Protein AF-A0A9E3BKB2-F1 (afdb_monomer_lite)

Sequence (103 aa):
MSTPHVSACSRCAAETPEGKLDPTGWCDACRAELIPRANVWGWVACVAVALLYLGWMVWAGMFGHLFMMAWVVLGVGLAFLALKVARRVAFEVLRARAMSPRR

pLDDT: mean 77.02, std 10.19, range [42.0, 92.19]

Radius of gyration: 21.05 Å; chains: 1; bounding box: 48×20×70 Å

Structure (mmCIF, N/CA/C/O backbone):
data_AF-A0A9E3BKB2-F1
#
_entry.id   AF-A0A9E3BKB2-F1
#
loop_
_atom_site.group_PDB
_atom_site.id
_atom_site.type_symbol
_atom_site.label_atom_id
_atom_site.label_alt_id
_atom_site.label_comp_id
_atom_site.label_asym_id
_atom_site.label_entity_id
_atom_site.label_seq_id
_atom_site.pdbx_PDB_ins_code
_atom_site.Cartn_x
_atom_site.Cartn_y
_atom_site.Cartn_z
_atom_site.occupancy
_atom_site.B_iso_or_equiv
_atom_site.auth_seq_id
_atom_site.auth_comp_id
_atom_site.auth_asym_id
_atom_site.auth_atom_id
_atom_site.pdbx_PDB_model_num
ATOM 1 N N . MET A 1 1 ? -12.769 -2.828 47.720 1.00 49.00 1 MET A N 1
ATOM 2 C CA . MET A 1 1 ? -12.846 -3.355 46.341 1.00 49.00 1 MET A CA 1
ATOM 3 C C . MET A 1 1 ? -13.560 -2.318 45.499 1.00 49.00 1 MET A C 1
ATOM 5 O O . MET A 1 1 ? -14.767 -2.181 45.624 1.00 49.00 1 MET A O 1
ATOM 9 N N . SER A 1 2 ? -12.816 -1.515 44.745 1.00 54.91 2 SER A N 1
ATOM 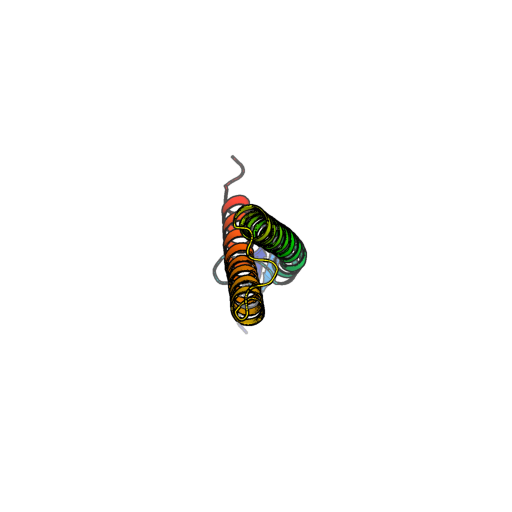10 C CA . SER A 1 2 ? -13.376 -0.588 43.760 1.00 54.91 2 SER A CA 1
ATOM 11 C C . SER A 1 2 ? -13.957 -1.416 42.615 1.00 54.91 2 SER A C 1
ATOM 13 O O . SER A 1 2 ? -13.253 -2.228 42.015 1.00 54.91 2 SER A O 1
ATOM 15 N N . THR A 1 3 ? -15.254 -1.271 42.357 1.00 62.84 3 THR A N 1
ATOM 16 C CA . THR A 1 3 ? -15.906 -1.874 41.193 1.00 62.84 3 THR A CA 1
ATOM 17 C C . THR A 1 3 ? -15.218 -1.361 39.927 1.00 62.84 3 THR A C 1
ATOM 19 O O . THR A 1 3 ? -15.018 -0.149 39.821 1.00 62.84 3 THR A O 1
ATOM 22 N N . PRO A 1 4 ? -14.825 -2.233 38.983 1.00 69.75 4 PRO A N 1
ATOM 23 C CA . PRO A 1 4 ? -14.230 -1.782 37.734 1.00 69.75 4 PRO A CA 1
ATOM 24 C C . PRO A 1 4 ? -15.222 -0.870 37.005 1.00 69.75 4 PRO A C 1
ATOM 26 O O . PRO A 1 4 ? -16.365 -1.261 36.777 1.00 69.75 4 PRO A O 1
ATOM 29 N N . HIS A 1 5 ? -14.792 0.347 36.669 1.00 75.94 5 HIS A N 1
ATOM 30 C CA . HIS A 1 5 ? -15.589 1.260 35.859 1.00 75.94 5 HIS A CA 1
ATOM 31 C C . HIS A 1 5 ? -15.748 0.666 34.454 1.00 75.94 5 HIS A C 1
ATOM 33 O O . HIS A 1 5 ? -14.775 0.277 33.796 1.00 75.94 5 HIS A O 1
ATOM 39 N N . VAL A 1 6 ? -17.004 0.522 34.037 1.00 78.75 6 VAL A N 1
ATOM 40 C CA . VAL A 1 6 ? -17.394 -0.038 32.744 1.00 78.75 6 VAL A CA 1
ATOM 41 C C . VAL A 1 6 ? -17.889 1.118 31.890 1.00 78.75 6 VAL A C 1
ATOM 43 O O . VAL A 1 6 ? -18.743 1.885 32.331 1.00 78.75 6 VAL A O 1
ATOM 46 N N . SER A 1 7 ? -17.345 1.260 30.687 1.00 78.12 7 SER A N 1
ATOM 47 C CA . SER A 1 7 ? -17.744 2.297 29.740 1.00 78.12 7 SER A CA 1
ATOM 48 C C . SER A 1 7 ? -18.210 1.671 28.429 1.00 78.12 7 SER A C 1
ATOM 50 O O . SER A 1 7 ? -17.766 0.597 28.013 1.00 78.12 7 SER A O 1
ATOM 52 N N . ALA A 1 8 ? -19.182 2.319 27.789 1.00 78.38 8 ALA A N 1
ATOM 53 C CA . ALA A 1 8 ? -19.731 1.847 26.529 1.00 78.38 8 ALA A CA 1
ATOM 54 C C . ALA A 1 8 ? -18.788 2.207 25.376 1.00 78.38 8 ALA A C 1
ATOM 56 O O . ALA A 1 8 ? -18.360 3.354 25.231 1.00 78.38 8 ALA A O 1
ATOM 57 N N . CYS A 1 9 ? -18.492 1.236 24.513 1.00 79.06 9 CYS A 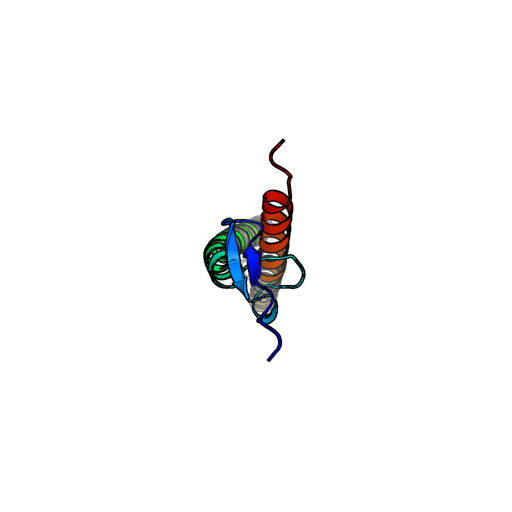N 1
ATOM 58 C CA . CYS A 1 9 ? -17.737 1.493 23.295 1.00 79.06 9 CYS A CA 1
ATOM 59 C C . CYS A 1 9 ? -18.518 2.453 22.385 1.00 79.06 9 CYS A C 1
ATOM 61 O O . CYS A 1 9 ? -19.648 2.169 21.994 1.00 79.06 9 CYS A O 1
ATOM 63 N N . SER A 1 10 ? -17.882 3.541 21.954 1.00 73.94 10 SER A N 1
ATOM 64 C CA . SER A 1 10 ? -18.503 4.595 21.130 1.00 73.94 10 SER A CA 1
ATOM 65 C C . SER A 1 10 ? -19.118 4.106 19.808 1.00 73.94 10 SER A C 1
ATOM 67 O O . SER A 1 10 ? -20.011 4.750 19.264 1.00 73.94 10 SER A O 1
ATOM 69 N N . ARG A 1 11 ? -18.660 2.961 19.284 1.00 72.62 11 ARG A N 1
ATOM 70 C CA . ARG A 1 11 ? -19.136 2.395 18.013 1.00 72.62 11 ARG A CA 1
ATOM 71 C C . ARG A 1 11 ? -20.240 1.341 18.142 1.00 72.62 11 ARG A C 1
ATOM 73 O O . ARG A 1 11 ? -21.201 1.391 17.382 1.00 72.62 11 ARG A O 1
ATOM 80 N N . CYS A 1 12 ? -20.077 0.359 19.028 1.00 77.62 12 CYS A N 1
ATOM 81 C CA . CYS A 1 12 ? -21.017 -0.760 19.180 1.00 77.62 12 CYS A CA 1
ATOM 82 C C . CYS A 1 12 ? -21.895 -0.662 20.432 1.00 77.62 12 CYS A C 1
ATOM 84 O O . CYS A 1 12 ? -22.730 -1.535 20.635 1.00 77.62 12 CYS A O 1
ATOM 86 N N . ALA A 1 13 ? -21.689 0.363 21.267 1.00 77.75 13 ALA A N 1
ATOM 87 C CA . ALA A 1 13 ? -22.336 0.551 22.565 1.00 77.75 13 ALA A CA 1
ATOM 88 C C . ALA A 1 13 ? -22.161 -0.624 23.550 1.00 77.75 13 ALA A C 1
ATOM 90 O O . ALA A 1 13 ? -22.824 -0.660 24.580 1.00 77.75 13 ALA A O 1
ATOM 91 N N . ALA A 1 14 ? -21.256 -1.569 23.268 1.00 80.81 14 ALA A N 1
ATOM 92 C CA . ALA A 1 14 ? -20.981 -2.683 24.163 1.00 80.81 14 ALA A CA 1
ATOM 93 C C . ALA A 1 14 ? -20.272 -2.193 25.431 1.00 80.81 14 ALA A C 1
ATOM 95 O O . ALA A 1 14 ? -19.297 -1.436 25.355 1.00 80.81 14 ALA A O 1
ATOM 96 N N . GLU A 1 15 ? -20.745 -2.654 26.584 1.00 80.94 15 GLU A N 1
ATOM 97 C CA . GLU A 1 15 ? -20.124 -2.404 27.880 1.00 80.94 15 GLU A CA 1
ATOM 98 C C . GLU A 1 15 ? -18.774 -3.121 27.944 1.00 80.94 15 GLU A C 1
ATOM 100 O O . GLU A 1 15 ? -18.689 -4.348 27.863 1.00 80.94 15 GLU A O 1
ATOM 105 N N . THR A 1 16 ? -17.693 -2.350 28.043 1.00 79.44 16 THR A N 1
ATOM 106 C CA . THR A 1 16 ? -16.336 -2.891 28.156 1.00 79.44 16 THR A CA 1
ATOM 107 C C . THR A 1 16 ? -15.625 -2.234 29.345 1.00 79.44 16 THR A C 1
ATOM 109 O O . THR A 1 16 ? -15.875 -1.066 29.640 1.00 79.44 16 THR A O 1
ATOM 112 N N . PRO A 1 17 ? -14.767 -2.962 30.085 1.00 79.44 17 PRO A N 1
ATOM 113 C CA . PRO A 1 17 ? -14.027 -2.362 31.189 1.00 79.44 17 PRO A CA 1
ATOM 114 C C . PRO A 1 17 ? -13.113 -1.262 30.647 1.00 79.44 17 PRO A C 1
ATOM 116 O O . PRO A 1 17 ? -12.438 -1.493 29.645 1.00 79.44 17 PRO A O 1
ATOM 119 N N . GLU A 1 18 ? -13.047 -0.109 31.318 1.00 74.81 18 GLU A N 1
ATOM 120 C CA . GLU A 1 18 ? -12.293 1.068 30.846 1.00 74.81 18 GLU A CA 1
ATOM 121 C C . GLU A 1 18 ? -10.844 0.757 30.452 1.00 74.81 18 GLU A C 1
ATOM 123 O O . GLU A 1 18 ? -10.359 1.257 29.443 1.00 74.81 18 GLU A O 1
ATOM 128 N N . GLY A 1 19 ? -10.173 -0.147 31.174 1.00 75.38 19 GLY A N 1
ATOM 129 C CA . GLY A 1 19 ? -8.801 -0.563 30.859 1.00 75.38 19 GLY A CA 1
ATOM 130 C C . GLY A 1 19 ? -8.630 -1.329 29.537 1.00 75.38 19 GLY A C 1
ATOM 131 O O . GLY A 1 19 ? -7.500 -1.579 29.132 1.00 75.38 19 GLY A O 1
ATOM 132 N N . LYS A 1 20 ? -9.725 -1.724 28.875 1.00 75.56 20 LYS A N 1
ATOM 133 C CA . LYS A 1 20 ? -9.735 -2.380 27.555 1.00 75.56 20 LYS A CA 1
ATOM 134 C C . LYS A 1 20 ? -10.252 -1.478 26.433 1.00 75.56 20 LYS A C 1
ATOM 136 O O . LYS A 1 20 ? -10.381 -1.941 25.2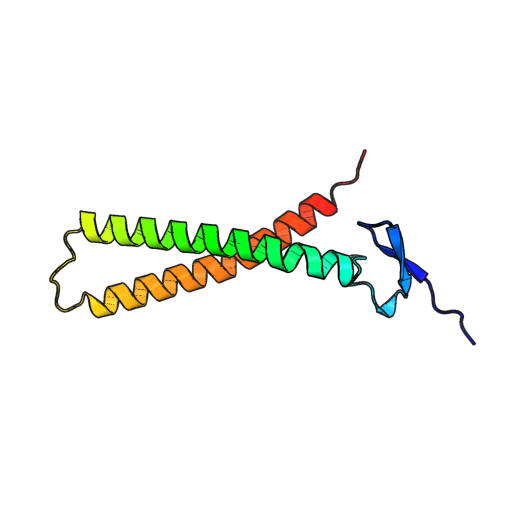99 1.00 75.56 20 LYS A O 1
ATOM 141 N N . LEU A 1 21 ? -10.586 -0.223 26.729 1.00 75.50 21 LEU A N 1
ATOM 142 C CA . LEU A 1 21 ? -10.895 0.754 25.695 1.00 75.50 21 LEU A CA 1
ATOM 143 C C . LEU A 1 21 ? -9.607 1.488 25.307 1.00 75.50 21 LEU A C 1
ATOM 145 O O . LEU A 1 21 ? -8.840 1.930 26.158 1.00 75.50 21 LEU A O 1
ATOM 149 N N . ASP A 1 22 ? -9.384 1.643 24.002 1.00 75.69 22 ASP A N 1
ATOM 150 C CA . ASP A 1 22 ? -8.352 2.548 23.483 1.00 75.69 22 ASP A CA 1
ATOM 151 C C . ASP A 1 22 ? -8.652 3.994 23.958 1.00 75.69 22 ASP A C 1
ATOM 153 O O . ASP A 1 22 ? -9.816 4.304 24.232 1.00 75.69 22 ASP A O 1
ATOM 157 N N . PRO A 1 23 ? -7.687 4.937 23.962 1.00 73.88 23 PRO A N 1
ATOM 158 C CA . PRO A 1 23 ? -7.899 6.328 24.395 1.00 73.88 23 PRO A CA 1
ATOM 159 C C . PRO A 1 23 ? -9.031 7.074 23.672 1.00 73.88 23 PRO A C 1
ATOM 161 O O . PRO A 1 23 ? -9.472 8.127 24.114 1.00 73.88 23 PRO A O 1
ATOM 164 N N . THR A 1 24 ? -9.499 6.548 22.538 1.00 69.06 24 THR A N 1
ATOM 165 C CA . THR A 1 24 ? -10.660 7.061 21.796 1.00 69.06 24 THR A CA 1
ATOM 166 C C . THR A 1 24 ? -11.970 6.327 22.084 1.00 69.06 24 THR A C 1
ATOM 168 O O . THR A 1 24 ? -12.928 6.487 21.335 1.00 69.06 24 THR A O 1
ATOM 171 N N . GLY A 1 25 ? -12.033 5.492 23.120 1.00 71.81 25 GLY A N 1
ATOM 172 C CA . GLY A 1 25 ? -13.254 4.809 23.547 1.00 71.81 25 GLY A CA 1
ATOM 173 C C . GLY A 1 25 ? -13.719 3.706 22.591 1.00 71.81 25 GLY A C 1
ATOM 174 O O . GLY A 1 25 ? -14.921 3.569 22.342 1.00 71.81 25 GLY A O 1
ATOM 175 N N . TRP A 1 26 ? -12.783 2.968 21.983 1.00 77.81 26 TRP A N 1
ATOM 176 C CA . TRP A 1 26 ? -13.073 1.836 21.090 1.00 77.81 26 TRP A CA 1
ATOM 177 C C . TRP A 1 26 ? -12.650 0.532 21.747 1.00 77.81 26 TRP A C 1
ATOM 179 O O . TRP A 1 26 ? -11.574 0.470 22.334 1.00 77.81 26 TRP A O 1
ATOM 189 N N . CYS A 1 27 ? -13.468 -0.509 21.602 1.00 81.25 27 CYS A N 1
ATOM 190 C CA . CYS A 1 27 ? -13.111 -1.854 22.033 1.00 81.25 27 CYS A CA 1
ATOM 191 C C . CYS A 1 27 ? -12.243 -2.575 20.987 1.00 81.25 27 CYS A C 1
ATOM 193 O O . CYS A 1 27 ? -12.331 -2.310 19.779 1.00 81.25 27 CYS A O 1
ATOM 195 N N . ASP A 1 28 ? -11.454 -3.548 21.447 1.00 78.12 28 ASP A N 1
ATOM 196 C CA . ASP A 1 28 ? -10.580 -4.364 20.595 1.00 78.12 28 ASP A CA 1
ATOM 197 C C . ASP A 1 28 ? -11.336 -5.088 19.476 1.00 78.12 28 ASP A C 1
ATOM 199 O O . ASP A 1 28 ? -10.836 -5.182 18.357 1.00 78.12 28 ASP A O 1
ATOM 203 N N . ALA A 1 29 ? -12.565 -5.548 19.737 1.00 78.44 29 ALA A N 1
A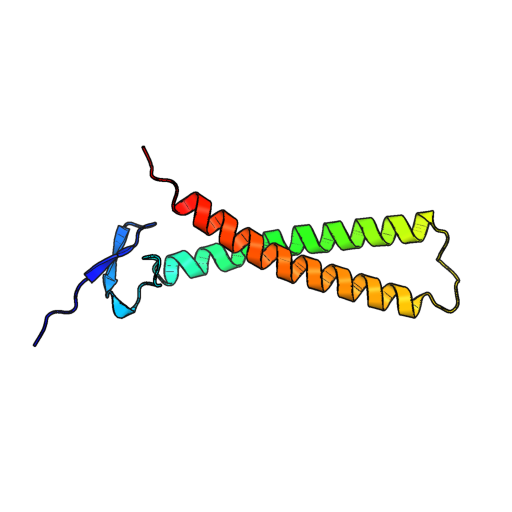TOM 204 C CA . ALA A 1 29 ? -13.391 -6.231 18.741 1.00 78.44 29 ALA A CA 1
ATOM 205 C C . ALA A 1 29 ? -13.768 -5.298 17.581 1.00 78.44 29 ALA A C 1
ATOM 207 O O . ALA A 1 29 ? -13.571 -5.639 16.413 1.00 78.44 29 ALA A O 1
ATOM 208 N N . CYS A 1 30 ? -14.233 -4.082 17.893 1.00 73.81 30 CYS A N 1
ATOM 209 C CA . CYS A 1 30 ? -14.521 -3.084 16.871 1.00 73.81 30 CYS A CA 1
ATOM 210 C C . CYS A 1 30 ? -13.269 -2.730 16.082 1.00 73.81 30 CYS A C 1
ATOM 212 O O . CYS A 1 30 ? -13.372 -2.598 14.868 1.00 73.81 30 CYS A O 1
ATOM 214 N N . ARG A 1 31 ? -12.109 -2.605 16.743 1.00 73.31 31 ARG A N 1
ATOM 215 C CA . ARG A 1 31 ? -10.818 -2.318 16.104 1.00 73.31 31 ARG A CA 1
ATOM 216 C C . ARG A 1 31 ? -10.378 -3.445 15.170 1.00 73.31 31 ARG A C 1
ATOM 218 O O . ARG A 1 31 ? -9.996 -3.168 14.031 1.00 73.31 31 ARG A O 1
ATOM 225 N N . ALA A 1 32 ? -10.482 -4.694 15.618 1.00 75.81 32 ALA A N 1
ATOM 226 C CA . ALA A 1 32 ? -10.129 -5.884 14.852 1.00 75.81 32 ALA A CA 1
ATOM 227 C C . ALA A 1 32 ? -10.912 -5.979 13.538 1.00 75.81 32 ALA A C 1
ATOM 229 O O . ALA A 1 32 ? -10.362 -6.407 12.530 1.00 75.81 32 ALA A O 1
ATOM 230 N N . GLU A 1 33 ? -12.153 -5.494 13.510 1.00 73.62 33 GLU A N 1
ATOM 231 C CA . GLU A 1 33 ? -12.992 -5.512 12.312 1.00 73.62 33 GLU A CA 1
ATOM 232 C C . GLU A 1 33 ? -12.590 -4.469 11.247 1.00 73.62 33 GLU A C 1
ATOM 234 O O . GLU A 1 33 ? -12.842 -4.665 10.055 1.00 73.62 33 GLU A O 1
ATOM 239 N N . LEU A 1 34 ? -11.917 -3.366 11.613 1.00 69.81 34 LEU A N 1
ATOM 240 C CA . LEU A 1 34 ? -11.421 -2.406 10.605 1.00 69.81 34 LEU A CA 1
ATOM 241 C C . LEU A 1 34 ? -10.053 -2.759 10.062 1.00 69.81 34 LEU A C 1
ATOM 243 O O . LEU A 1 34 ? -9.742 -2.328 8.955 1.00 69.81 34 LEU A O 1
ATOM 247 N N . ILE A 1 35 ? -9.243 -3.514 10.802 1.00 70.19 35 ILE A N 1
ATOM 248 C CA . ILE A 1 35 ? -7.931 -3.962 10.331 1.00 70.19 35 ILE A CA 1
ATOM 249 C C . ILE A 1 35 ? -8.028 -4.637 8.949 1.00 70.19 35 ILE A C 1
ATOM 251 O O . ILE A 1 35 ? -7.294 -4.208 8.055 1.00 70.19 35 ILE A O 1
ATOM 255 N N . PRO A 1 36 ? -8.935 -5.606 8.692 1.00 68.50 36 PRO A N 1
ATOM 256 C CA . PRO A 1 36 ? -9.035 -6.228 7.375 1.00 68.50 36 PRO A CA 1
ATOM 257 C C . PRO A 1 36 ? -9.499 -5.235 6.307 1.00 68.50 36 PRO A C 1
ATOM 259 O O . PRO A 1 36 ? -8.946 -5.228 5.210 1.00 68.50 36 PRO A O 1
ATOM 262 N N . ARG A 1 37 ? -10.439 -4.329 6.619 1.00 69.00 37 ARG A N 1
ATOM 263 C CA . ARG A 1 37 ? -10.898 -3.306 5.661 1.00 69.00 37 ARG A CA 1
ATOM 264 C C . ARG A 1 37 ? -9.785 -2.322 5.304 1.00 69.00 37 ARG A C 1
ATOM 266 O O . ARG A 1 37 ? -9.564 -2.061 4.126 1.00 69.00 37 ARG A O 1
ATOM 273 N N . ALA A 1 38 ? -9.044 -1.822 6.289 1.00 69.12 38 ALA A N 1
ATOM 274 C CA . ALA A 1 38 ? -7.883 -0.962 6.070 1.00 69.12 38 ALA A CA 1
ATOM 275 C C . ALA A 1 38 ? -6.784 -1.680 5.269 1.00 69.12 38 ALA A C 1
ATOM 277 O O . ALA A 1 38 ? -6.080 -1.055 4.476 1.00 69.12 38 ALA A O 1
ATOM 278 N N . ASN A 1 39 ? -6.666 -3.002 5.424 1.00 71.81 39 ASN A N 1
ATOM 279 C CA . ASN A 1 39 ? -5.730 -3.804 4.651 1.00 71.81 39 ASN A CA 1
ATOM 280 C C . ASN A 1 39 ? -6.131 -3.904 3.168 1.00 71.81 39 ASN A C 1
ATOM 282 O O . ASN A 1 39 ? -5.269 -3.750 2.306 1.00 71.81 39 ASN A O 1
ATOM 286 N N . VAL A 1 40 ? -7.425 -4.080 2.867 1.00 76.06 40 VAL A N 1
ATOM 287 C CA . VAL A 1 40 ? -7.943 -4.063 1.483 1.00 76.06 40 VAL A CA 1
ATOM 288 C C . VAL A 1 40 ? -7.676 -2.709 0.820 1.00 76.06 40 VAL A C 1
ATOM 290 O O . VAL A 1 40 ? -7.150 -2.664 -0.288 1.00 76.06 40 VAL A O 1
ATOM 293 N N . TRP A 1 41 ? -7.943 -1.599 1.516 1.00 73.00 41 TRP A N 1
ATOM 294 C CA . TRP A 1 41 ? -7.638 -0.256 1.000 1.00 73.00 41 TRP A CA 1
ATOM 295 C C . TRP A 1 41 ? -6.138 -0.035 0.764 1.00 73.00 41 TRP A C 1
ATOM 297 O O . TRP A 1 41 ? -5.752 0.588 -0.225 1.00 73.00 41 TRP A O 1
ATOM 307 N N . GLY A 1 42 ? -5.284 -0.596 1.626 1.00 71.94 42 GLY A N 1
ATOM 308 C CA . GLY A 1 42 ? -3.834 -0.593 1.429 1.00 71.94 42 GLY A CA 1
ATOM 309 C C . GLY A 1 42 ? -3.399 -1.321 0.153 1.00 71.94 42 GLY A C 1
ATOM 310 O O . GLY A 1 42 ? -2.518 -0.836 -0.556 1.00 71.94 42 GLY A O 1
ATOM 311 N N . TRP A 1 43 ? -4.039 -2.448 -0.173 1.00 76.31 43 TRP A N 1
ATOM 312 C CA . TRP A 1 43 ? -3.783 -3.186 -1.412 1.00 76.31 43 TRP A CA 1
ATOM 313 C C . TRP A 1 43 ? -4.216 -2.414 -2.657 1.00 76.31 43 TRP A C 1
ATOM 315 O O . TRP A 1 43 ? -3.452 -2.364 -3.616 1.00 76.31 43 TRP A O 1
ATOM 325 N N . VAL A 1 44 ? -5.383 -1.764 -2.632 1.00 81.19 44 VAL A N 1
ATOM 326 C CA . VAL A 1 44 ? -5.862 -0.950 -3.765 1.00 81.19 44 VAL A CA 1
ATOM 327 C C . VAL A 1 44 ? -4.863 0.159 -4.103 1.00 81.19 44 VAL A C 1
ATOM 329 O O . VAL A 1 44 ? -4.491 0.316 -5.263 1.00 81.19 44 VAL A O 1
ATOM 332 N N . ALA A 1 45 ? -4.371 0.886 -3.096 1.00 76.88 45 ALA A N 1
ATOM 333 C CA . ALA A 1 45 ? -3.376 1.937 -3.305 1.00 76.88 45 ALA A CA 1
ATOM 334 C C . ALA A 1 45 ? -2.037 1.388 -3.826 1.00 76.88 45 ALA A C 1
ATOM 336 O O . ALA A 1 45 ? -1.430 1.982 -4.714 1.00 76.88 45 ALA A O 1
ATOM 337 N N . CYS A 1 46 ? -1.593 0.240 -3.306 1.00 80.19 46 CYS A N 1
ATOM 338 C CA . CYS A 1 46 ? -0.377 -0.430 -3.767 1.00 80.19 46 CYS A CA 1
ATOM 339 C C . CYS A 1 46 ? -0.473 -0.817 -5.250 1.00 80.19 46 CYS A C 1
ATOM 341 O O . CYS A 1 46 ? 0.408 -0.472 -6.037 1.00 80.19 46 CYS A O 1
ATOM 343 N N . VAL A 1 47 ? -1.573 -1.468 -5.644 1.00 85.44 47 VAL A N 1
ATOM 344 C CA . VAL A 1 47 ? -1.826 -1.873 -7.035 1.00 85.44 47 VAL A CA 1
ATOM 345 C C . VAL A 1 47 ? -1.920 -0.651 -7.947 1.00 85.44 47 VAL A C 1
ATOM 347 O O . VAL A 1 47 ? -1.313 -0.648 -9.014 1.00 85.44 47 VAL A O 1
ATOM 350 N N . ALA A 1 48 ? -2.612 0.409 -7.523 1.00 88.31 48 ALA A N 1
ATOM 351 C CA . ALA A 1 48 ? -2.725 1.636 -8.308 1.00 88.31 48 ALA A CA 1
ATOM 352 C C . ALA A 1 48 ? -1.354 2.279 -8.576 1.00 88.31 48 ALA A C 1
ATOM 354 O O . ALA A 1 48 ? -1.049 2.629 -9.715 1.00 88.31 48 ALA A O 1
ATOM 355 N N . VAL A 1 49 ? -0.500 2.386 -7.552 1.00 87.75 49 VAL A N 1
ATOM 356 C CA . VAL A 1 49 ? 0.854 2.945 -7.696 1.00 87.75 49 VAL A CA 1
ATOM 357 C C . VAL A 1 49 ? 1.736 2.050 -8.562 1.00 87.75 49 VAL A C 1
ATOM 359 O O . VAL A 1 49 ? 2.441 2.562 -9.428 1.00 87.75 49 VAL A O 1
ATOM 362 N N . ALA A 1 50 ? 1.670 0.729 -8.385 1.00 87.75 50 ALA A N 1
ATOM 363 C CA . ALA A 1 50 ? 2.422 -0.212 -9.210 1.00 87.75 50 ALA A CA 1
ATOM 364 C C . ALA A 1 50 ? 2.033 -0.109 -10.695 1.00 87.75 50 ALA A C 1
ATOM 366 O O . ALA A 1 50 ? 2.911 -0.069 -11.553 1.00 87.75 50 ALA A O 1
ATOM 367 N N . LEU A 1 51 ? 0.734 -0.004 -11.000 1.00 91.94 51 LEU A N 1
ATOM 368 C CA . LEU A 1 51 ? 0.239 0.158 -12.369 1.00 91.94 51 LEU A CA 1
ATOM 369 C C . LEU A 1 51 ? 0.642 1.503 -12.979 1.00 91.94 51 LEU A C 1
ATOM 371 O O . LEU A 1 51 ? 1.087 1.535 -14.123 1.00 91.94 51 LEU A O 1
ATOM 375 N N . LEU A 1 52 ? 0.531 2.600 -12.223 1.00 92.19 52 LEU A N 1
ATOM 376 C CA . LEU A 1 52 ? 0.970 3.922 -12.680 1.00 92.19 52 LEU A CA 1
ATOM 377 C C . LEU A 1 52 ? 2.473 3.942 -12.973 1.00 92.19 52 LEU A C 1
ATOM 379 O O . LEU A 1 52 ? 2.896 4.464 -14.002 1.00 92.19 52 LEU A O 1
ATOM 383 N N . TYR A 1 53 ? 3.272 3.338 -12.095 1.00 88.62 53 TYR A N 1
ATOM 384 C CA . TYR A 1 53 ? 4.718 3.259 -12.260 1.00 88.62 53 TYR A CA 1
ATOM 385 C C . TYR A 1 53 ? 5.118 2.389 -13.458 1.00 88.62 53 TYR A C 1
ATOM 387 O O . TYR A 1 53 ? 5.970 2.778 -14.254 1.00 88.62 53 TYR A O 1
ATOM 395 N N . LEU A 1 54 ? 4.463 1.238 -13.629 1.00 88.50 54 LEU A N 1
ATOM 396 C CA . LEU A 1 54 ? 4.676 0.371 -14.784 1.00 88.50 54 LEU A CA 1
ATOM 397 C C . LEU A 1 54 ? 4.285 1.080 -16.088 1.00 88.50 54 LEU A C 1
ATOM 399 O O . LEU A 1 54 ? 5.047 1.056 -17.049 1.00 88.50 54 LEU A O 1
ATOM 403 N N . GLY A 1 55 ? 3.134 1.757 -16.110 1.00 90.56 55 GLY A N 1
ATOM 404 C CA . GLY A 1 55 ? 2.689 2.547 -17.258 1.00 90.56 55 GLY A CA 1
ATOM 405 C C . GLY A 1 55 ? 3.682 3.652 -17.617 1.00 90.56 55 GLY A C 1
ATOM 406 O O . GLY A 1 55 ? 4.016 3.822 -18.789 1.00 90.56 55 GLY A O 1
ATOM 407 N N . TRP A 1 56 ? 4.227 4.340 -16.609 1.00 90.81 56 TRP A N 1
ATOM 408 C CA . TRP A 1 56 ? 5.285 5.331 -16.796 1.00 90.81 56 TRP A CA 1
ATOM 409 C C . TRP A 1 56 ? 6.547 4.723 -17.418 1.00 90.81 56 TRP A C 1
ATOM 411 O O . TRP A 1 56 ? 7.087 5.281 -18.368 1.00 90.81 56 TRP A O 1
ATOM 421 N N . MET A 1 57 ? 7.003 3.565 -16.933 1.00 87.81 57 MET A N 1
ATOM 422 C CA . MET A 1 57 ? 8.173 2.878 -17.494 1.00 87.81 57 MET A CA 1
ATOM 423 C C . MET A 1 57 ? 7.988 2.471 -18.955 1.00 87.81 57 MET A C 1
ATOM 425 O O . MET A 1 57 ? 8.920 2.609 -19.749 1.00 87.81 57 MET A O 1
ATOM 429 N N . VAL A 1 58 ? 6.801 1.955 -19.298 1.00 89.06 58 VAL A N 1
ATOM 430 C CA . VAL A 1 58 ? 6.457 1.589 -20.679 1.00 89.06 58 VAL A CA 1
ATOM 431 C C . VAL A 1 58 ? 6.493 2.833 -21.563 1.00 89.06 58 VAL A C 1
ATOM 433 O O . VAL A 1 58 ? 7.140 2.818 -22.606 1.00 89.06 58 VAL A O 1
ATOM 436 N N . TRP A 1 59 ? 5.852 3.921 -21.129 1.00 92.06 59 TRP A N 1
ATOM 437 C CA . TRP A 1 59 ? 5.815 5.178 -21.876 1.00 92.06 59 TRP A CA 1
ATOM 438 C C . TRP A 1 59 ? 7.204 5.809 -22.049 1.00 92.06 59 TRP A C 1
ATOM 440 O O . TRP A 1 59 ? 7.523 6.310 -23.123 1.00 92.06 59 TRP A O 1
ATOM 450 N N . ALA A 1 60 ? 8.059 5.724 -21.029 1.00 87.25 60 ALA A N 1
ATOM 451 C CA . ALA A 1 60 ? 9.430 6.227 -21.061 1.00 87.25 60 ALA A CA 1
ATOM 452 C C . ALA A 1 60 ? 10.411 5.332 -21.848 1.00 87.25 60 ALA A C 1
ATOM 454 O O . ALA A 1 60 ? 11.593 5.659 -21.928 1.00 87.25 60 ALA A O 1
ATOM 455 N N . GLY A 1 61 ? 9.964 4.193 -22.398 1.00 84.88 61 GLY A N 1
ATOM 456 C CA . GLY A 1 61 ? 10.818 3.287 -23.175 1.00 84.88 61 GLY A CA 1
ATOM 457 C C . GLY A 1 61 ? 11.947 2.642 -22.362 1.00 84.88 61 GLY A C 1
ATOM 458 O O . GLY A 1 61 ? 12.986 2.290 -22.910 1.00 84.88 61 GLY A O 1
ATOM 459 N N . MET A 1 62 ? 11.774 2.483 -21.047 1.00 80.00 62 MET A N 1
ATOM 460 C CA . MET A 1 62 ? 12.849 2.035 -20.146 1.00 80.00 62 MET A CA 1
ATOM 461 C C . MET A 1 62 ? 13.148 0.526 -20.201 1.00 80.00 62 MET A C 1
ATOM 463 O O . MET A 1 62 ? 14.098 0.061 -19.562 1.00 80.00 62 MET A O 1
ATOM 467 N N . PHE A 1 63 ? 12.365 -0.251 -20.953 1.00 72.31 63 PHE A N 1
ATOM 468 C CA . PHE A 1 63 ? 12.587 -1.685 -21.134 1.00 72.31 63 PHE A CA 1
ATOM 469 C C . PHE A 1 63 ? 13.827 -1.925 -22.003 1.00 72.31 63 PHE A C 1
ATOM 471 O O . PHE A 1 63 ? 13.794 -1.730 -23.213 1.00 72.31 63 PHE A O 1
ATOM 478 N N . GLY A 1 64 ? 14.929 -2.344 -21.372 1.00 74.00 64 GLY A N 1
ATOM 479 C CA . GLY A 1 64 ? 16.204 -2.636 -22.044 1.00 74.00 64 GLY A CA 1
ATOM 480 C C . GLY A 1 64 ? 17.403 -1.842 -21.521 1.00 74.00 64 GLY A C 1
ATOM 481 O O . GLY A 1 64 ? 18.537 -2.134 -21.891 1.00 74.00 64 GLY A O 1
ATOM 482 N N . HIS A 1 65 ? 17.195 -0.876 -20.623 1.00 79.00 65 HIS A N 1
ATOM 483 C CA . HIS A 1 65 ? 18.306 -0.181 -19.974 1.00 79.00 65 HIS A CA 1
ATOM 484 C C . HIS A 1 65 ? 19.044 -1.090 -18.979 1.00 79.00 65 HIS A C 1
ATOM 486 O O . HIS A 1 65 ? 18.421 -1.788 -18.180 1.00 79.00 65 HIS A O 1
ATOM 492 N N . LEU A 1 66 ? 20.379 -0.981 -18.930 1.00 82.62 66 LEU A N 1
ATOM 493 C CA . LEU A 1 66 ? 21.239 -1.608 -17.907 1.00 82.62 66 LEU A CA 1
ATOM 494 C C . LEU A 1 66 ? 20.753 -1.350 -16.466 1.00 82.62 66 LEU A C 1
ATOM 496 O O . LEU A 1 66 ? 20.932 -2.183 -15.582 1.00 82.62 66 LEU A O 1
ATOM 500 N N . PHE A 1 67 ? 20.084 -0.216 -16.239 1.00 84.69 67 PHE A N 1
ATOM 501 C CA . PHE A 1 67 ? 19.541 0.190 -14.942 1.00 84.69 67 PHE A CA 1
ATOM 502 C C . PHE A 1 67 ? 18.118 -0.309 -14.653 1.00 84.69 67 PHE A C 1
ATOM 504 O O . PHE A 1 67 ? 17.542 0.086 -13.642 1.00 84.69 67 PHE A O 1
ATOM 511 N N . MET A 1 68 ? 17.533 -1.173 -15.489 1.00 83.69 68 MET A N 1
ATOM 512 C CA . MET A 1 68 ? 16.164 -1.674 -15.299 1.00 83.69 68 MET A CA 1
ATOM 513 C C . MET A 1 68 ? 15.948 -2.230 -13.883 1.00 83.69 68 MET A C 1
ATOM 515 O O . MET A 1 68 ? 14.954 -1.903 -13.242 1.00 83.69 68 MET A O 1
ATOM 519 N N . MET A 1 69 ? 16.912 -2.990 -13.354 1.00 84.94 69 MET A N 1
ATOM 520 C CA . MET A 1 69 ? 16.821 -3.548 -12.001 1.00 84.94 69 MET A CA 1
ATOM 521 C C . MET A 1 69 ? 16.769 -2.469 -10.914 1.00 84.94 69 MET A C 1
ATOM 523 O O . MET A 1 69 ? 15.977 -2.587 -9.982 1.00 84.94 69 MET A O 1
ATOM 527 N N . ALA A 1 70 ? 17.549 -1.390 -11.046 1.00 87.94 70 ALA A N 1
ATOM 528 C CA . ALA A 1 70 ? 17.521 -0.280 -10.092 1.00 87.94 70 ALA A CA 1
ATOM 529 C C . ALA A 1 70 ? 16.139 0.389 -10.060 1.00 87.94 70 ALA A C 1
ATOM 531 O O . ALA A 1 70 ? 15.612 0.708 -8.993 1.00 87.94 70 ALA A O 1
ATOM 532 N N . TRP A 1 71 ? 15.514 0.532 -11.226 1.00 86.06 71 TRP A N 1
ATOM 533 C CA . TRP A 1 71 ? 14.183 1.105 -11.329 1.00 86.06 71 TRP A CA 1
ATOM 534 C C . TRP A 1 71 ? 13.079 0.173 -10.821 1.00 86.06 71 TRP A C 1
ATOM 536 O O . TRP A 1 71 ? 12.151 0.633 -10.162 1.00 86.06 71 TRP A O 1
ATOM 546 N N . VAL A 1 72 ? 13.193 -1.141 -11.030 1.00 86.31 72 VAL A N 1
ATOM 547 C CA . VAL A 1 72 ? 12.267 -2.110 -10.419 1.00 86.31 72 VAL A CA 1
ATOM 548 C C . VAL A 1 72 ? 12.332 -2.020 -8.893 1.00 86.31 72 VAL A C 1
ATOM 550 O O . VAL A 1 72 ? 11.292 -1.932 -8.242 1.00 86.31 72 VAL A O 1
ATOM 553 N N . VAL A 1 73 ? 13.537 -1.967 -8.314 1.00 90.62 73 VAL A N 1
ATOM 554 C CA . VAL A 1 73 ? 13.720 -1.805 -6.861 1.00 90.62 73 VAL A CA 1
ATOM 555 C C . VAL A 1 73 ? 13.094 -0.497 -6.367 1.00 90.62 73 VAL A C 1
ATOM 557 O O . VAL A 1 73 ? 12.404 -0.496 -5.346 1.00 90.62 73 VAL A O 1
ATOM 560 N N . LEU A 1 74 ? 13.266 0.601 -7.109 1.00 90.81 74 LEU A N 1
ATOM 561 C CA . LEU A 1 74 ? 12.638 1.883 -6.790 1.00 90.81 74 LEU A CA 1
ATOM 562 C C . LEU A 1 74 ? 11.103 1.783 -6.804 1.00 90.81 74 LEU A C 1
ATOM 564 O O . LEU A 1 74 ? 10.447 2.241 -5.867 1.00 90.81 74 LEU A O 1
ATOM 568 N N . GLY A 1 75 ? 10.533 1.146 -7.830 1.00 88.25 75 GLY A N 1
ATOM 569 C CA . GLY A 1 75 ? 9.093 0.918 -7.957 1.00 88.25 75 GLY A CA 1
ATOM 570 C C . GLY A 1 75 ? 8.522 0.098 -6.801 1.00 88.25 75 GLY A C 1
ATOM 571 O O . GLY A 1 75 ? 7.494 0.463 -6.230 1.00 88.25 75 GLY A O 1
ATOM 572 N N . VAL A 1 76 ? 9.224 -0.961 -6.385 1.00 88.56 76 VAL A N 1
ATOM 573 C CA . VAL A 1 76 ? 8.853 -1.764 -5.207 1.00 88.56 76 VAL A CA 1
ATOM 574 C C . VAL A 1 76 ? 8.893 -0.916 -3.932 1.00 88.56 76 VAL A C 1
ATOM 576 O O . VAL A 1 76 ? 7.966 -0.981 -3.122 1.00 88.56 76 VAL A O 1
ATOM 579 N N . GLY A 1 77 ? 9.920 -0.077 -3.764 1.00 90.19 77 GLY A N 1
ATOM 580 C CA . GLY A 1 77 ? 10.023 0.848 -2.633 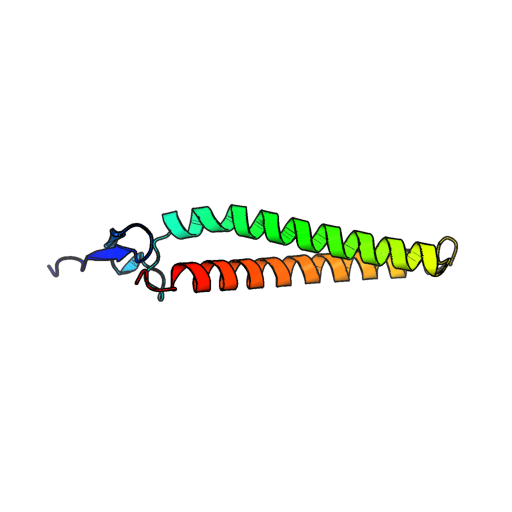1.00 90.19 77 GLY A CA 1
ATOM 581 C C . GLY A 1 77 ? 8.859 1.843 -2.574 1.00 90.19 77 GLY A C 1
ATOM 582 O O . GLY A 1 77 ? 8.245 2.021 -1.520 1.00 90.19 77 GLY A O 1
ATOM 583 N N . LEU A 1 78 ? 8.502 2.433 -3.717 1.00 86.62 78 LEU A N 1
ATOM 584 C CA . LEU A 1 78 ? 7.354 3.332 -3.870 1.00 86.62 78 LEU A CA 1
ATOM 585 C C . LEU A 1 78 ? 6.030 2.638 -3.535 1.00 86.62 78 LEU A C 1
ATOM 587 O O . LEU A 1 78 ? 5.241 3.170 -2.753 1.00 86.62 78 LEU A O 1
ATOM 591 N N . ALA A 1 79 ? 5.803 1.437 -4.067 1.00 81.44 79 ALA A N 1
ATOM 592 C CA . ALA A 1 79 ? 4.601 0.655 -3.794 1.00 81.44 79 ALA A CA 1
ATOM 593 C C . ALA A 1 79 ? 4.483 0.294 -2.302 1.00 81.44 79 ALA A C 1
ATOM 595 O O . ALA A 1 79 ? 3.412 0.420 -1.703 1.00 81.44 79 ALA A O 1
ATOM 596 N N . PHE A 1 80 ? 5.595 -0.080 -1.663 1.00 84.19 80 PHE A N 1
ATOM 597 C CA . PHE A 1 80 ? 5.625 -0.372 -0.232 1.00 84.19 80 PHE A CA 1
ATOM 598 C C . PHE A 1 80 ? 5.325 0.864 0.627 1.00 84.19 80 PHE A C 1
ATOM 600 O O . PHE A 1 80 ? 4.575 0.781 1.607 1.00 84.19 80 PHE A O 1
ATOM 607 N N . LEU A 1 81 ? 5.876 2.023 0.254 1.00 85.44 81 LEU A N 1
ATOM 608 C CA . LEU A 1 81 ? 5.592 3.286 0.930 1.00 85.44 81 LEU A CA 1
ATOM 609 C C . LEU A 1 81 ? 4.110 3.655 0.788 1.00 85.44 81 LEU A C 1
ATOM 611 O O . LEU A 1 81 ? 3.455 3.960 1.785 1.00 85.44 81 LEU A O 1
ATOM 615 N N . ALA A 1 82 ? 3.566 3.546 -0.426 1.00 79.12 82 ALA A N 1
ATOM 616 C CA . ALA A 1 82 ? 2.159 3.793 -0.712 1.00 79.12 82 ALA A CA 1
ATOM 617 C C . ALA A 1 82 ? 1.244 2.882 0.115 1.00 79.12 82 ALA A C 1
ATOM 619 O O . ALA A 1 82 ? 0.284 3.361 0.712 1.00 79.12 82 ALA A O 1
ATOM 620 N N . LEU A 1 83 ? 1.581 1.59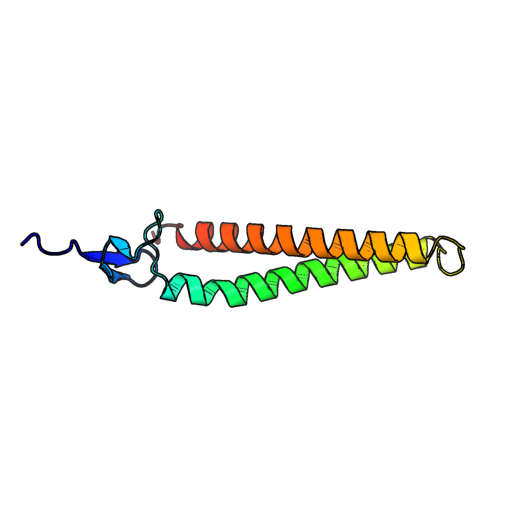6 0.245 1.00 78.56 83 LEU A N 1
ATOM 621 C CA . LEU A 1 83 ? 0.842 0.650 1.079 1.00 78.56 83 LEU A CA 1
ATOM 622 C C . LEU A 1 83 ? 0.867 1.046 2.566 1.00 78.56 83 LEU A C 1
ATOM 624 O O . LEU A 1 83 ? -0.170 1.008 3.233 1.00 78.56 83 LEU A O 1
ATOM 628 N N . LYS A 1 84 ? 2.023 1.464 3.101 1.00 81.06 84 LYS A N 1
ATOM 629 C CA . LYS A 1 84 ? 2.127 1.952 4.490 1.00 81.06 84 LYS A CA 1
ATOM 630 C C . LYS A 1 84 ? 1.307 3.221 4.720 1.00 81.06 84 LYS A C 1
ATOM 632 O O . LYS A 1 84 ? 0.595 3.304 5.723 1.00 81.06 84 LYS A O 1
ATOM 637 N N . VAL A 1 85 ? 1.402 4.189 3.812 1.00 81.75 85 VAL A N 1
ATOM 638 C CA . VAL A 1 85 ? 0.669 5.458 3.906 1.00 81.75 85 VAL A CA 1
ATOM 639 C C . VAL A 1 85 ? -0.832 5.210 3.780 1.00 81.75 85 VAL A C 1
ATOM 641 O O . VAL A 1 85 ? -1.589 5.642 4.644 1.00 81.75 85 VAL A O 1
ATOM 644 N N . ALA A 1 86 ? -1.266 4.437 2.786 1.00 77.94 86 ALA A N 1
ATOM 645 C CA . ALA A 1 86 ? -2.672 4.120 2.564 1.00 77.94 86 ALA A CA 1
ATOM 646 C C . ALA A 1 86 ? -3.300 3.375 3.745 1.00 77.94 86 ALA A C 1
ATOM 648 O O . ALA A 1 86 ? -4.417 3.701 4.133 1.00 77.94 86 ALA A O 1
ATOM 649 N N . ARG A 1 87 ? -2.584 2.436 4.381 1.00 77.38 87 ARG A N 1
ATOM 650 C CA . ARG A 1 87 ? -3.066 1.780 5.611 1.00 77.38 87 ARG A CA 1
ATOM 651 C C . ARG A 1 87 ? -3.288 2.779 6.746 1.00 77.38 87 ARG A C 1
ATOM 653 O O . ARG A 1 87 ? -4.310 2.696 7.422 1.00 77.38 87 ARG A O 1
ATOM 660 N N . ARG A 1 88 ? -2.360 3.725 6.949 1.00 78.81 88 ARG A N 1
ATOM 661 C CA . ARG A 1 88 ? -2.511 4.775 7.972 1.00 78.81 88 ARG A CA 1
ATOM 662 C C . ARG A 1 88 ? -3.681 5.700 7.656 1.00 78.81 88 ARG A C 1
ATOM 664 O O . ARG A 1 88 ? -4.526 5.907 8.517 1.00 78.81 88 ARG A O 1
ATOM 671 N N . VAL A 1 89 ? -3.766 6.190 6.422 1.00 77.00 89 VAL A N 1
ATOM 672 C CA . VAL A 1 89 ? -4.850 7.078 5.982 1.00 77.00 89 VAL A CA 1
ATOM 673 C C . VAL A 1 89 ? -6.201 6.372 6.071 1.00 77.00 89 VAL A C 1
ATOM 675 O O . VAL A 1 89 ? -7.147 6.948 6.591 1.00 77.00 89 VAL A O 1
ATOM 678 N N . ALA A 1 90 ? -6.306 5.113 5.643 1.00 74.88 90 ALA A N 1
ATOM 679 C CA . ALA A 1 90 ? -7.544 4.344 5.749 1.00 74.88 90 ALA A CA 1
ATOM 680 C C . ALA A 1 90 ? -7.979 4.164 7.208 1.00 74.88 90 ALA A C 1
ATOM 682 O O . ALA A 1 90 ? -9.167 4.278 7.507 1.00 74.88 90 ALA A O 1
ATOM 683 N N . PHE A 1 91 ? -7.031 3.923 8.118 1.00 70.81 91 PHE A N 1
ATOM 684 C CA . PHE A 1 91 ? -7.323 3.818 9.544 1.00 70.81 91 PHE A CA 1
ATOM 685 C C . PHE A 1 91 ? -7.822 5.152 10.117 1.00 70.81 91 PHE A C 1
ATOM 687 O O . PHE A 1 91 ? -8.866 5.175 10.764 1.00 70.81 91 PHE A O 1
ATOM 694 N N . GLU A 1 92 ? -7.142 6.262 9.816 1.00 74.75 92 GLU A N 1
ATOM 695 C CA . GLU A 1 92 ? -7.550 7.605 10.253 1.00 74.75 92 GLU A CA 1
ATOM 696 C C . GLU A 1 92 ? -8.905 8.024 9.667 1.00 74.75 92 GLU A C 1
ATOM 698 O O . GLU A 1 92 ? -9.764 8.522 10.386 1.00 74.75 92 GLU A O 1
ATOM 703 N N . VAL A 1 93 ? -9.159 7.760 8.383 1.00 72.62 93 VAL A N 1
ATOM 704 C CA . VAL A 1 93 ? -10.436 8.086 7.727 1.00 72.62 93 VAL A CA 1
ATOM 705 C C . VAL A 1 93 ? -11.580 7.262 8.310 1.00 72.62 93 VAL A C 1
ATOM 707 O O . VAL A 1 93 ? -12.657 7.799 8.570 1.00 72.62 93 VAL A O 1
ATOM 710 N N . LEU A 1 94 ? -11.374 5.961 8.529 1.00 69.19 94 LEU A N 1
ATOM 711 C CA . LEU A 1 94 ? -12.386 5.108 9.149 1.00 69.19 94 LEU A CA 1
ATOM 712 C C . LEU A 1 94 ? -12.659 5.521 10.599 1.00 69.19 94 LEU A C 1
ATOM 714 O O . LEU A 1 94 ? -13.815 5.510 11.025 1.00 69.19 94 LEU A O 1
ATOM 718 N N . ARG A 1 95 ? -11.620 5.931 11.332 1.00 68.12 95 ARG A N 1
ATOM 719 C CA . ARG A 1 95 ? -11.738 6.475 12.686 1.00 68.12 95 ARG A CA 1
ATOM 720 C C . ARG A 1 95 ? -12.512 7.794 12.689 1.00 68.12 95 ARG A C 1
ATOM 722 O O . ARG A 1 95 ? -13.472 7.922 13.439 1.00 68.12 95 ARG A O 1
ATOM 729 N N . ALA A 1 96 ? -12.167 8.729 11.805 1.00 69.50 96 ALA A N 1
ATOM 730 C CA . ALA A 1 96 ? -12.840 10.020 11.673 1.00 69.50 96 ALA A CA 1
ATOM 731 C C . ALA A 1 96 ? -14.320 9.867 11.289 1.00 69.50 96 ALA A C 1
ATOM 733 O O . ALA A 1 96 ? -15.183 10.507 11.884 1.00 69.50 96 ALA A O 1
ATOM 734 N N . ARG A 1 97 ? -14.639 8.967 10.348 1.00 66.75 97 ARG A N 1
ATOM 735 C CA . ARG A 1 97 ? -16.030 8.681 9.955 1.00 66.75 97 ARG A CA 1
ATOM 736 C C . ARG A 1 97 ? -16.859 8.105 11.094 1.00 66.75 97 ARG A C 1
ATOM 738 O O . ARG A 1 97 ? -18.035 8.415 11.203 1.00 66.75 97 ARG A O 1
ATOM 745 N N . ALA A 1 98 ? -16.268 7.269 11.935 1.00 62.34 98 ALA A N 1
ATOM 746 C CA . ALA A 1 98 ? -16.987 6.667 13.048 1.00 62.34 98 ALA A CA 1
ATOM 747 C C . ALA A 1 98 ? -17.059 7.574 14.294 1.00 62.34 98 ALA A C 1
ATOM 749 O O . ALA A 1 98 ? -17.843 7.284 15.190 1.00 62.34 98 ALA A O 1
ATOM 750 N N . MET A 1 99 ? -16.311 8.684 14.325 1.00 60.84 99 MET A N 1
ATOM 751 C CA . MET A 1 99 ? -16.498 9.778 15.288 1.00 60.84 99 MET A CA 1
ATOM 752 C C . MET A 1 99 ? -17.479 10.856 14.806 1.00 60.84 99 MET A C 1
ATOM 754 O O . MET A 1 99 ? -17.766 11.774 15.572 1.00 60.84 99 MET A O 1
ATOM 758 N N . SER A 1 100 ? -18.013 10.784 13.575 1.00 49.75 100 SER A N 1
ATOM 759 C CA . SER A 1 100 ? -19.057 11.729 13.170 1.00 49.75 100 SER A CA 1
ATOM 760 C C . SER A 1 100 ? -20.301 11.455 14.022 1.00 49.75 100 SER A C 1
ATOM 762 O O . SER A 1 100 ? -20.837 10.343 13.939 1.00 49.75 100 SER A O 1
ATOM 764 N N . PRO A 1 101 ? -20.758 12.411 14.849 1.00 44.44 101 PRO A N 1
ATOM 765 C CA . PRO A 1 101 ? -21.933 12.202 15.673 1.00 44.44 101 PRO A CA 1
ATOM 766 C C . PRO A 1 101 ? -23.108 11.928 14.738 1.00 44.44 101 PRO A C 1
ATOM 768 O O . PRO A 1 101 ? -23.365 12.710 13.819 1.00 44.44 101 PRO A O 1
ATOM 771 N N . ARG A 1 102 ? -23.811 10.808 14.954 1.00 47.91 102 ARG A N 1
ATOM 772 C CA . ARG A 1 102 ? -25.189 10.690 14.472 1.00 47.91 102 ARG A CA 1
ATOM 773 C C . ARG A 1 102 ? -25.934 11.884 15.071 1.00 47.91 102 ARG A C 1
ATOM 775 O O . ARG A 1 102 ? -26.148 11.909 16.280 1.00 47.91 102 ARG A O 1
ATOM 782 N N . ARG A 1 103 ? -26.201 12.898 14.247 1.00 42.00 103 ARG A N 1
ATOM 783 C CA . ARG A 1 103 ? -27.283 13.846 14.506 1.00 42.00 103 ARG A CA 1
ATOM 784 C C . ARG A 1 103 ? -28.607 13.111 14.391 1.00 42.00 103 ARG A C 1
ATOM 786 O O . ARG A 1 103 ? -28.687 12.215 13.519 1.00 42.00 103 ARG A O 1
#

Secondary structure (DSSP, 8-state):
-PPPPEEE-TTT--EEEGGGB-TTS-BHHHHHHHHHHHHHHHHHHHHHHHHHHHHHHHHTT-TT-TTHHHHHHHHHHHHHHHHHHHHHHHHHHHHHHHTS---

Foldseek 3Di:
DDDQDWAAQLQPRDTDGPVQADPLRHHPVRVVVCQVVLQVQLVVQLVVLLVVLVVVCVVVVVPPDPCPVVSVVVSVVVSVVSSVVSSVVSSVVVVVVSPPDPD